Protein AF-A0AAV7XIR0-F1 (afdb_monomer_lite)

Structure (mmCIF, N/CA/C/O backbone):
data_AF-A0AAV7XIR0-F1
#
_entry.id   AF-A0AAV7XIR0-F1
#
loop_
_atom_site.group_PDB
_atom_site.id
_atom_site.type_symbol
_atom_site.label_atom_id
_atom_site.label_alt_id
_atom_site.label_comp_id
_atom_site.label_asym_id
_atom_site.label_entity_id
_atom_site.label_seq_id
_atom_site.pdbx_PDB_ins_code
_atom_site.Cartn_x
_atom_site.Cartn_y
_atom_site.Cartn_z
_atom_site.occupancy
_atom_site.B_iso_or_equiv
_atom_site.auth_seq_id
_atom_site.auth_comp_id
_atom_site.auth_asym_id
_atom_site.auth_atom_id
_atom_site.pdbx_PDB_model_num
ATOM 1 N N . MET A 1 1 ? 16.793 -24.934 -29.215 1.00 45.44 1 MET A N 1
ATOM 2 C CA . MET A 1 1 ? 17.209 -23.550 -29.538 1.00 45.44 1 MET A CA 1
ATOM 3 C C . MET A 1 1 ? 16.047 -22.592 -29.848 1.00 45.44 1 MET A C 1
ATOM 5 O O . MET A 1 1 ? 16.296 -21.401 -29.914 1.00 45.44 1 MET A O 1
ATOM 9 N N . LEU A 1 2 ? 14.786 -23.045 -29.967 1.00 43.66 2 LEU A N 1
ATOM 10 C CA . LEU A 1 2 ? 13.639 -22.137 -30.173 1.00 43.66 2 LEU A CA 1
ATOM 11 C C . LEU A 1 2 ? 13.064 -21.511 -28.882 1.00 43.66 2 LEU A C 1
ATOM 13 O O . LEU A 1 2 ? 12.482 -20.435 -28.941 1.00 43.66 2 LEU A O 1
ATOM 17 N N . HIS A 1 3 ? 13.254 -22.124 -27.706 1.00 43.97 3 HIS A N 1
ATOM 18 C CA . HIS A 1 3 ? 12.706 -21.595 -26.443 1.00 43.97 3 HIS A CA 1
ATOM 19 C C . HIS A 1 3 ? 13.441 -20.363 -25.888 1.00 43.97 3 HIS A C 1
ATOM 21 O O . HIS A 1 3 ? 12.861 -19.605 -25.118 1.00 43.97 3 HIS A O 1
ATOM 27 N N . THR A 1 4 ? 14.693 -20.131 -26.287 1.00 48.06 4 THR A N 1
ATOM 28 C CA . THR A 1 4 ? 15.514 -18.998 -25.824 1.00 48.06 4 THR A CA 1
ATOM 29 C C . THR A 1 4 ? 15.220 -17.691 -26.564 1.00 48.06 4 THR A C 1
ATOM 31 O O . THR A 1 4 ? 15.629 -16.631 -26.106 1.00 48.06 4 THR A O 1
ATOM 34 N N . LEU A 1 5 ? 14.504 -17.747 -27.694 1.00 42.75 5 LEU A N 1
ATOM 35 C CA . LEU A 1 5 ? 14.147 -16.568 -28.494 1.00 42.75 5 LEU A CA 1
ATOM 36 C C . LEU A 1 5 ? 12.838 -15.907 -28.038 1.00 42.75 5 LEU A C 1
ATOM 38 O O . LEU A 1 5 ? 12.641 -14.718 -28.276 1.00 42.75 5 LEU A O 1
ATOM 42 N N . PHE A 1 6 ? 11.972 -16.649 -27.341 1.00 39.91 6 PHE A N 1
ATOM 43 C CA . PHE A 1 6 ? 10.674 -16.146 -26.879 1.00 39.91 6 PHE A CA 1
ATOM 44 C C . PHE A 1 6 ? 10.752 -15.346 -25.567 1.00 39.91 6 PHE A C 1
ATOM 46 O O . PHE A 1 6 ? 9.803 -14.659 -25.208 1.00 39.91 6 PHE A O 1
ATOM 53 N N . THR A 1 7 ? 11.879 -15.407 -24.850 1.00 46.94 7 THR A N 1
ATOM 54 C CA . THR A 1 7 ? 12.061 -14.710 -23.565 1.00 46.94 7 THR A CA 1
ATOM 55 C C . THR A 1 7 ? 12.831 -13.391 -23.673 1.00 46.94 7 THR A C 1
ATOM 57 O O . THR A 1 7 ? 12.742 -12.578 -22.760 1.00 46.94 7 THR A O 1
ATOM 60 N N . VAL A 1 8 ? 13.567 -13.144 -24.765 1.00 49.50 8 VAL A N 1
ATOM 61 C CA . VAL A 1 8 ? 14.477 -11.981 -24.879 1.00 49.50 8 VAL A CA 1
ATOM 62 C C . VAL A 1 8 ? 13.876 -10.815 -25.678 1.00 49.50 8 VAL A C 1
ATOM 64 O O . VAL A 1 8 ? 14.282 -9.676 -25.489 1.00 49.50 8 VAL A O 1
ATOM 67 N N . THR A 1 9 ? 12.875 -11.048 -26.531 1.00 42.50 9 THR A N 1
ATOM 68 C CA . THR A 1 9 ? 1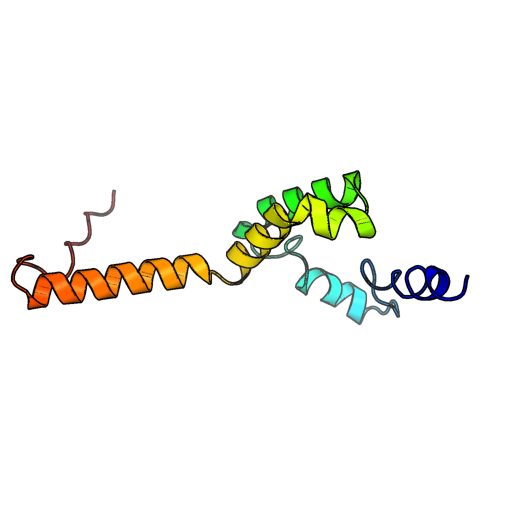2.374 -10.029 -27.480 1.00 42.50 9 THR A CA 1
ATOM 69 C C . THR A 1 9 ? 11.078 -9.324 -27.062 1.00 42.50 9 THR A C 1
ATOM 71 O O . THR A 1 9 ? 10.693 -8.351 -27.701 1.00 42.50 9 THR A O 1
ATOM 74 N N . ILE A 1 10 ? 10.426 -9.742 -25.970 1.00 47.25 10 ILE A N 1
ATOM 75 C CA . ILE A 1 10 ? 9.169 -9.124 -25.487 1.00 47.25 10 ILE A CA 1
ATOM 76 C C . ILE A 1 10 ? 9.420 -8.065 -24.389 1.00 47.25 10 ILE A C 1
ATOM 78 O O . ILE A 1 10 ? 8.527 -7.298 -24.039 1.00 47.25 10 ILE A O 1
ATOM 82 N N . VAL A 1 11 ? 10.651 -7.947 -23.879 1.00 49.53 11 VAL A N 1
ATOM 83 C CA . VAL A 1 11 ? 11.002 -6.996 -22.810 1.00 49.53 11 VAL A CA 1
ATOM 84 C C . VAL A 1 11 ? 11.878 -5.842 -23.327 1.00 49.53 11 VAL A C 1
ATOM 86 O O . VAL A 1 11 ? 13.054 -5.753 -22.984 1.00 49.53 11 VAL A O 1
ATOM 89 N N . PRO A 1 12 ? 11.317 -4.919 -24.127 1.00 45.59 12 PRO A N 1
ATOM 90 C CA . PRO A 1 12 ? 11.771 -3.531 -24.060 1.00 45.59 12 PRO A CA 1
ATOM 91 C C . PRO A 1 12 ? 10.611 -2.543 -23.836 1.00 45.59 12 PRO A C 1
ATOM 93 O O . PRO A 1 12 ? 10.748 -1.356 -24.102 1.00 45.59 12 PRO A O 1
ATOM 96 N N . LEU A 1 13 ? 9.460 -3.012 -23.339 1.00 46.91 13 LEU A N 1
ATOM 97 C CA . LEU A 1 13 ? 8.233 -2.209 -23.206 1.00 46.91 13 LEU A CA 1
ATOM 98 C C . LEU A 1 13 ? 8.012 -1.539 -21.838 1.00 46.91 13 LEU A C 1
ATOM 100 O O . LEU A 1 13 ? 6.949 -0.960 -21.635 1.00 46.91 13 LEU A O 1
ATOM 104 N N . LEU A 1 14 ? 8.951 -1.607 -20.887 1.00 54.16 14 LEU A N 1
ATOM 105 C CA . LEU A 1 14 ? 8.650 -1.210 -19.499 1.00 54.16 14 LEU A CA 1
ATOM 106 C C . LEU A 1 14 ? 9.366 0.036 -18.955 1.00 54.16 14 LEU A C 1
ATOM 108 O O . LEU A 1 14 ? 9.257 0.300 -17.763 1.00 54.16 14 LEU A O 1
ATOM 112 N N . GLN A 1 15 ? 10.066 0.821 -19.779 1.00 57.19 15 GLN A N 1
ATOM 113 C CA . GLN A 1 15 ? 10.748 2.042 -19.299 1.00 57.19 15 GLN A CA 1
ATOM 114 C C . GLN A 1 15 ? 10.585 3.265 -20.220 1.00 57.19 15 GLN A C 1
ATOM 116 O O . GLN A 1 15 ? 11.372 4.205 -20.158 1.00 57.19 15 GLN A O 1
ATOM 121 N N . GLY A 1 16 ? 9.555 3.288 -21.070 1.00 58.50 16 GLY A N 1
ATOM 122 C CA . GLY A 1 16 ? 9.203 4.479 -21.846 1.00 58.50 16 GLY A CA 1
ATOM 123 C C . GLY A 1 16 ? 7.966 4.270 -22.719 1.00 58.50 16 GLY A C 1
ATOM 124 O O . GLY A 1 16 ? 7.656 3.129 -23.070 1.00 58.50 16 GLY A O 1
ATOM 125 N N . PRO A 1 17 ? 7.237 5.345 -23.069 1.00 63.50 17 PRO A N 1
ATOM 126 C CA . PRO A 1 17 ? 6.094 5.238 -23.963 1.00 63.50 17 PRO A CA 1
ATOM 127 C C . PRO A 1 17 ? 6.560 4.747 -25.339 1.00 63.50 17 PRO A C 1
ATOM 129 O O . PRO A 1 17 ? 7.507 5.288 -25.913 1.00 63.50 17 PRO A O 1
ATOM 132 N N . ALA A 1 18 ? 5.882 3.729 -25.881 1.00 68.62 18 ALA A N 1
ATOM 133 C CA . ALA A 1 18 ? 6.195 3.159 -27.198 1.00 68.62 18 ALA A CA 1
ATOM 134 C C . ALA A 1 18 ? 6.091 4.194 -28.336 1.00 68.62 18 ALA A C 1
ATOM 136 O O . ALA A 1 18 ? 6.704 4.032 -29.388 1.00 68.62 18 ALA A O 1
ATOM 137 N N . ILE A 1 19 ? 5.333 5.271 -28.110 1.00 75.75 19 ILE A N 1
ATOM 138 C CA . ILE A 1 19 ? 5.217 6.429 -28.992 1.00 75.75 19 ILE A CA 1
ATOM 139 C C . ILE A 1 19 ? 5.408 7.670 -28.121 1.00 75.75 19 ILE A C 1
ATOM 141 O O . ILE A 1 19 ? 4.598 7.926 -27.232 1.00 75.75 19 ILE A O 1
ATOM 145 N N . ARG A 1 20 ? 6.471 8.441 -28.370 1.00 75.00 20 ARG A N 1
ATOM 146 C CA . ARG A 1 20 ? 6.694 9.723 -27.691 1.00 75.00 20 ARG A CA 1
ATOM 147 C C . ARG A 1 20 ? 5.814 10.795 -28.324 1.00 75.00 20 ARG A C 1
ATOM 149 O O . ARG A 1 20 ? 5.967 11.128 -29.495 1.00 75.00 20 ARG A O 1
ATOM 156 N N . THR A 1 21 ? 4.888 11.317 -27.539 1.00 83.38 21 THR A N 1
ATOM 157 C CA . THR A 1 21 ? 3.972 12.405 -27.885 1.00 83.38 21 THR A CA 1
ATOM 158 C C . THR A 1 21 ? 3.961 13.430 -26.749 1.00 83.38 21 THR A C 1
ATOM 160 O O . THR A 1 21 ? 4.221 13.061 -25.601 1.00 83.38 21 THR A O 1
ATOM 163 N N . PRO A 1 22 ? 3.587 14.695 -27.010 1.00 79.50 22 PRO A N 1
ATOM 164 C CA . PRO A 1 22 ? 3.456 15.688 -25.942 1.00 79.50 22 PRO A CA 1
ATOM 165 C C . PRO A 1 22 ? 2.464 15.248 -24.853 1.00 79.50 22 PRO A C 1
ATOM 167 O O . PRO A 1 22 ? 2.646 15.569 -23.685 1.00 79.50 22 PRO A O 1
ATOM 170 N N . PHE A 1 23 ? 1.447 14.452 -25.204 1.00 78.25 23 PHE A N 1
ATOM 171 C CA . PHE A 1 23 ? 0.503 13.894 -24.235 1.00 78.25 23 PHE A CA 1
ATOM 172 C C . PHE A 1 23 ? 1.110 12.782 -23.378 1.00 78.25 23 PHE A C 1
ATOM 174 O O . PHE A 1 23 ? 0.837 12.720 -22.185 1.00 78.25 23 PHE A O 1
ATOM 181 N N . THR A 1 24 ? 1.936 11.905 -23.952 1.00 72.94 24 THR A N 1
ATOM 182 C CA . THR A 1 24 ? 2.600 10.843 -23.178 1.00 72.94 24 THR A CA 1
ATOM 183 C C . THR A 1 24 ? 3.695 11.390 -22.273 1.00 72.94 24 THR A C 1
ATOM 185 O O . THR A 1 24 ? 3.907 10.822 -21.210 1.00 72.94 24 THR A O 1
ATOM 188 N N . ASP A 1 25 ? 4.353 12.486 -22.659 1.00 72.88 25 ASP A N 1
ATOM 189 C CA . ASP A 1 25 ? 5.319 13.171 -21.792 1.00 72.88 25 ASP A CA 1
ATOM 190 C C . ASP A 1 25 ? 4.603 13.916 -20.653 1.00 72.88 25 ASP A C 1
ATOM 192 O O . ASP A 1 25 ? 5.032 13.834 -19.507 1.00 72.88 25 ASP A O 1
ATOM 196 N N . LEU A 1 26 ? 3.455 14.553 -20.929 1.00 74.56 26 LEU A N 1
ATOM 197 C CA . LEU A 1 26 ? 2.648 15.228 -19.904 1.00 74.56 26 LEU A CA 1
ATOM 198 C C . LEU A 1 26 ? 2.000 14.252 -18.905 1.00 74.56 26 LEU A C 1
ATOM 200 O O . LEU A 1 26 ? 1.903 14.548 -17.719 1.00 74.56 26 LEU A O 1
ATOM 204 N N . LEU A 1 27 ? 1.534 13.091 -19.373 1.00 71.75 27 LEU A N 1
ATOM 205 C CA . LEU A 1 27 ? 0.860 12.086 -18.539 1.00 71.75 27 LEU A CA 1
ATOM 206 C C . LEU A 1 27 ? 1.822 11.026 -17.979 1.00 71.75 27 LEU A C 1
ATOM 208 O O . LEU A 1 27 ? 1.411 10.207 -17.156 1.00 71.75 27 LEU A O 1
ATOM 212 N N . GLY A 1 28 ? 3.091 11.024 -18.400 1.00 66.25 28 GLY A N 1
ATOM 213 C CA . GLY A 1 28 ? 4.087 10.021 -18.008 1.00 66.25 28 GLY A CA 1
ATOM 214 C C . GLY A 1 28 ? 4.357 9.991 -16.503 1.00 66.25 28 GLY A C 1
ATOM 215 O O . GLY A 1 28 ? 4.560 8.921 -15.929 1.00 66.25 28 GLY A O 1
ATOM 216 N N . ASN A 1 29 ? 4.252 11.147 -15.847 1.00 65.06 29 ASN A N 1
ATOM 217 C CA . ASN A 1 29 ? 4.477 11.291 -14.410 1.00 65.06 29 ASN A CA 1
ATOM 218 C C . ASN A 1 29 ? 3.259 10.929 -13.547 1.00 65.06 29 ASN A C 1
ATOM 220 O O . ASN A 1 29 ? 3.383 10.843 -12.332 1.00 65.06 29 ASN A O 1
ATOM 224 N N . LEU A 1 30 ? 2.090 10.648 -14.137 1.00 65.19 30 LEU A N 1
ATOM 225 C CA . LEU A 1 30 ? 0.917 10.199 -13.370 1.00 65.19 30 LEU A CA 1
ATOM 226 C C . LEU A 1 30 ? 1.079 8.777 -12.815 1.00 65.19 30 LEU A C 1
ATOM 228 O O . LEU A 1 30 ? 0.389 8.395 -11.871 1.00 65.19 30 LEU A O 1
ATOM 232 N N . ALA A 1 31 ? 1.954 7.974 -13.424 1.00 62.59 31 ALA A N 1
ATOM 233 C CA . ALA A 1 31 ? 2.185 6.585 -13.034 1.00 62.59 31 ALA A CA 1
ATOM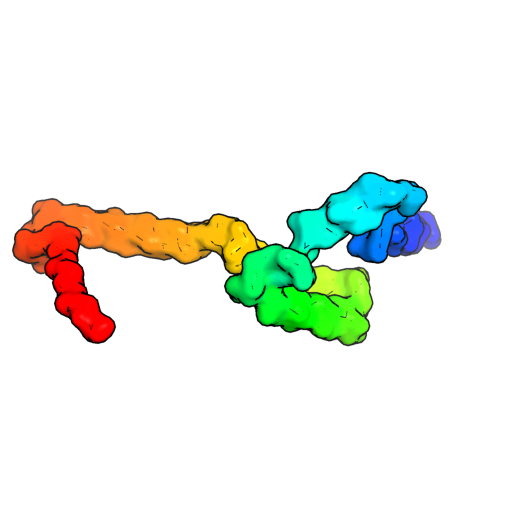 234 C C . ALA A 1 31 ? 3.348 6.410 -12.036 1.00 62.59 31 ALA A C 1
ATOM 236 O O . ALA A 1 31 ? 3.462 5.347 -11.408 1.00 62.59 31 ALA A O 1
ATOM 237 N N . SER A 1 32 ? 4.200 7.429 -11.889 1.00 63.66 32 SER A N 1
ATOM 238 C CA . SER A 1 32 ? 5.336 7.462 -10.965 1.00 63.66 32 SER A CA 1
ATOM 239 C C . SER A 1 32 ? 5.007 8.335 -9.749 1.00 63.66 32 SER A C 1
ATOM 241 O O . SER A 1 32 ? 4.252 9.296 -9.854 1.00 63.66 32 SER A O 1
ATOM 243 N N . ALA A 1 33 ? 5.570 8.037 -8.576 1.00 63.72 33 ALA A N 1
ATOM 244 C CA . ALA A 1 33 ? 5.450 8.920 -7.408 1.00 63.72 33 ALA A CA 1
ATOM 245 C C . ALA A 1 33 ? 6.493 10.059 -7.432 1.00 63.72 33 ALA A C 1
ATOM 247 O O . ALA A 1 33 ? 6.740 10.699 -6.411 1.00 63.72 33 ALA A O 1
ATOM 248 N N . GLN A 1 34 ? 7.103 10.328 -8.598 1.00 61.06 34 GLN A N 1
ATOM 249 C CA . GLN A 1 34 ? 8.133 11.358 -8.775 1.00 61.06 34 GLN A CA 1
ATOM 250 C C . GLN A 1 34 ? 7.558 12.784 -8.737 1.00 61.06 34 GLN A C 1
ATOM 252 O O . GLN A 1 34 ? 8.246 13.694 -8.285 1.00 61.06 34 GLN A O 1
ATOM 257 N N . GLU A 1 35 ? 6.294 12.982 -9.137 1.00 54.78 35 GLU A N 1
ATOM 258 C CA . GLU A 1 35 ? 5.612 14.292 -9.083 1.00 54.78 35 GLU A CA 1
ATOM 259 C C . GLU A 1 35 ? 4.376 14.317 -8.160 1.00 54.78 35 GLU A C 1
ATOM 261 O O . GLU A 1 35 ? 3.743 15.359 -7.998 1.00 54.78 35 GLU A O 1
ATOM 266 N N . GLY A 1 36 ? 4.027 13.199 -7.506 1.00 57.16 36 GLY A N 1
ATOM 267 C CA . GLY A 1 36 ? 2.797 13.086 -6.717 1.00 57.16 36 GLY A CA 1
ATOM 268 C C . GLY A 1 36 ? 2.860 12.074 -5.571 1.00 57.16 36 GLY A C 1
ATOM 269 O O . GLY A 1 36 ? 3.301 10.944 -5.739 1.00 57.16 36 GLY A O 1
ATOM 270 N N . ASN A 1 37 ? 2.340 12.504 -4.414 1.00 54.06 37 ASN A N 1
ATOM 271 C CA . ASN A 1 37 ? 2.229 11.793 -3.134 1.00 54.06 37 ASN A CA 1
ATOM 272 C C .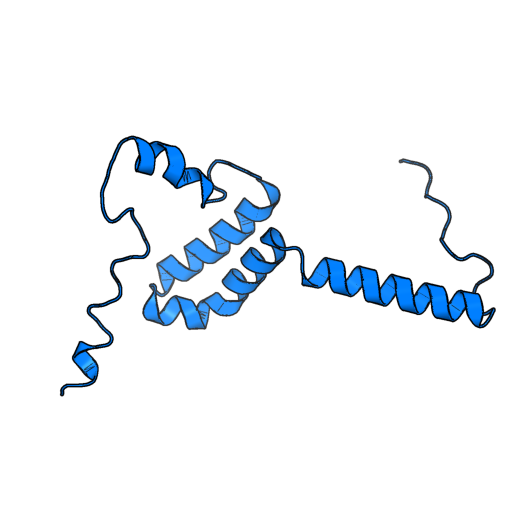 ASN A 1 37 ? 3.573 11.298 -2.552 1.00 54.06 37 ASN A C 1
ATOM 274 O O . ASN A 1 37 ? 3.956 10.134 -2.679 1.00 54.06 37 ASN A O 1
ATOM 278 N N . THR A 1 38 ? 4.255 12.195 -1.829 1.00 66.31 38 THR A N 1
ATOM 279 C CA . THR A 1 38 ? 5.550 11.963 -1.154 1.00 66.31 38 THR A CA 1
ATOM 280 C C . THR A 1 38 ? 5.558 10.770 -0.195 1.00 66.31 38 THR A C 1
ATOM 282 O O . THR A 1 38 ? 6.625 10.260 0.136 1.00 66.31 38 THR A O 1
ATOM 285 N N . PHE A 1 39 ? 4.385 10.298 0.233 1.00 79.25 39 PHE A N 1
ATOM 286 C CA . PHE A 1 39 ? 4.244 9.208 1.192 1.00 79.25 39 PHE A CA 1
ATOM 287 C C . PHE A 1 39 ? 4.889 7.892 0.720 1.00 79.25 39 PHE A C 1
ATOM 289 O O . PHE A 1 39 ? 5.620 7.267 1.484 1.00 79.25 39 PHE A O 1
ATOM 296 N N . CYS A 1 40 ? 4.689 7.497 -0.544 1.00 87.0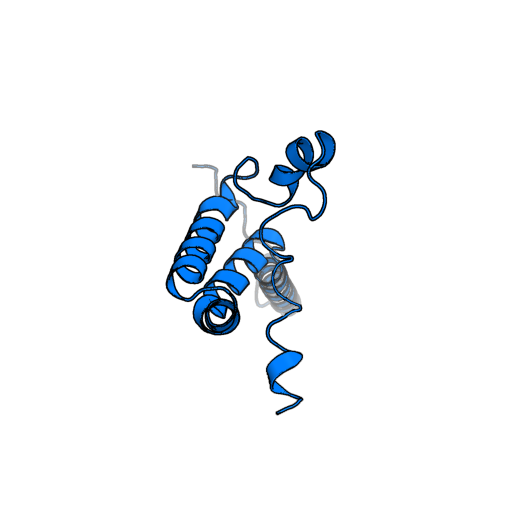6 40 CYS A N 1
ATOM 297 C CA . CYS A 1 40 ? 5.251 6.247 -1.081 1.00 87.06 40 CYS A CA 1
ATOM 298 C C . CYS A 1 40 ? 6.565 6.437 -1.855 1.00 87.06 40 CYS A C 1
ATOM 300 O O . CYS A 1 40 ? 7.157 5.449 -2.294 1.00 87.06 40 CYS A O 1
ATOM 302 N N . ALA A 1 41 ? 7.032 7.678 -2.025 1.00 87.31 41 ALA A N 1
ATOM 303 C CA . ALA A 1 41 ? 8.192 7.996 -2.859 1.00 87.31 41 ALA A CA 1
ATOM 304 C C . ALA A 1 41 ? 9.466 7.275 -2.386 1.00 87.31 41 ALA A C 1
ATOM 306 O O . ALA A 1 41 ? 10.203 6.715 -3.193 1.00 87.31 41 ALA A O 1
ATOM 307 N N . ASN A 1 42 ? 9.690 7.189 -1.071 1.00 88.56 42 ASN A N 1
ATOM 308 C CA . ASN A 1 42 ? 10.853 6.488 -0.518 1.00 88.56 42 ASN A CA 1
ATOM 309 C C . ASN A 1 42 ? 10.852 4.990 -0.861 1.00 88.56 42 ASN A C 1
ATOM 311 O O . ASN A 1 42 ? 11.886 4.443 -1.240 1.00 88.56 42 ASN A O 1
ATOM 315 N N . MET A 1 43 ? 9.693 4.328 -0.773 1.00 90.38 43 MET A N 1
ATOM 316 C CA . MET A 1 43 ? 9.569 2.910 -1.131 1.00 90.38 43 MET A CA 1
ATOM 317 C C . MET A 1 43 ? 9.758 2.693 -2.636 1.00 90.38 43 MET A C 1
ATOM 319 O O . MET A 1 43 ? 10.36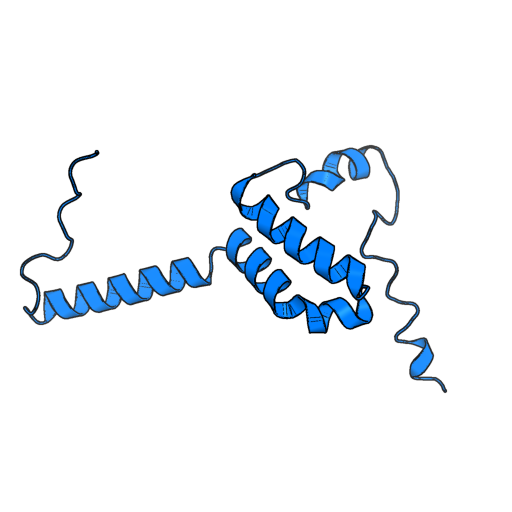9 1.705 -3.044 1.00 90.38 43 MET A O 1
ATOM 323 N N . GLU A 1 44 ? 9.291 3.632 -3.464 1.00 89.25 44 GLU A N 1
ATOM 324 C CA . GLU A 1 44 ? 9.539 3.597 -4.907 1.00 89.25 44 GLU A CA 1
ATOM 325 C C . GLU A 1 44 ? 11.032 3.723 -5.218 1.00 89.25 44 GLU A C 1
ATOM 327 O O . GLU A 1 44 ? 11.557 2.918 -5.984 1.00 89.25 44 GLU A O 1
ATOM 332 N N . MET A 1 45 ? 11.745 4.641 -4.560 1.00 90.38 45 MET A N 1
ATOM 333 C CA . MET A 1 45 ? 13.195 4.783 -4.720 1.00 90.38 45 MET A CA 1
ATOM 334 C C . MET A 1 45 ? 13.956 3.523 -4.295 1.00 90.38 45 MET A C 1
ATOM 336 O O . MET A 1 45 ? 14.876 3.096 -4.989 1.00 90.38 45 MET A O 1
ATOM 340 N N . MET A 1 46 ? 13.559 2.873 -3.198 1.00 91.69 46 MET A N 1
ATOM 341 C CA . MET A 1 46 ? 14.169 1.605 -2.771 1.00 91.69 46 MET A CA 1
ATOM 342 C C . MET A 1 46 ? 13.967 0.490 -3.804 1.00 91.69 46 MET A C 1
ATOM 344 O O . MET A 1 46 ? 14.905 -0.246 -4.120 1.00 91.69 46 MET A O 1
ATOM 348 N N . MET A 1 47 ? 12.758 0.385 -4.362 1.00 93.25 47 MET A N 1
ATOM 349 C CA . MET A 1 47 ? 12.464 -0.558 -5.438 1.00 93.25 47 MET A CA 1
ATOM 350 C C . MET A 1 47 ? 13.312 -0.261 -6.681 1.00 93.25 47 MET A C 1
ATOM 352 O O . MET A 1 47 ? 13.899 -1.186 -7.244 1.00 93.25 47 MET A O 1
ATOM 356 N N . LEU A 1 48 ? 13.399 1.006 -7.097 1.00 91.25 48 LEU A N 1
ATOM 357 C CA . LEU A 1 48 ? 14.173 1.425 -8.267 1.00 91.25 48 LEU A CA 1
ATOM 358 C C . LEU A 1 48 ? 15.666 1.121 -8.100 1.00 91.25 48 LEU A C 1
ATOM 360 O O . LEU A 1 48 ? 16.240 0.498 -8.987 1.00 91.25 48 LEU A O 1
ATOM 364 N N . ASN A 1 49 ? 16.260 1.438 -6.947 1.00 93.25 49 ASN A N 1
ATOM 365 C CA . ASN A 1 49 ? 17.670 1.149 -6.661 1.00 93.25 49 ASN A CA 1
ATOM 366 C C . ASN A 1 49 ? 17.980 -0.357 -6.727 1.00 93.25 49 ASN A C 1
ATOM 368 O O . ASN A 1 49 ? 19.005 -0.774 -7.266 1.00 93.25 49 ASN A O 1
ATOM 372 N N . CYS A 1 50 ? 17.079 -1.198 -6.209 1.00 94.62 50 CYS A N 1
ATOM 373 C CA . CYS A 1 50 ? 17.234 -2.647 -6.318 1.00 94.62 50 CYS A CA 1
ATOM 374 C C . CYS A 1 50 ? 17.123 -3.118 -7.780 1.00 94.62 50 CYS A C 1
ATOM 376 O O . CYS A 1 50 ? 17.919 -3.938 -8.245 1.00 94.62 50 CYS A O 1
ATOM 378 N N . MET A 1 51 ? 16.152 -2.591 -8.529 1.00 93.00 51 MET A N 1
ATOM 379 C CA . MET A 1 51 ? 15.955 -2.940 -9.939 1.00 93.00 51 MET A CA 1
ATOM 380 C C . MET A 1 51 ? 17.118 -2.473 -10.821 1.00 93.00 51 MET A C 1
ATOM 382 O O . MET A 1 51 ? 17.456 -3.165 -11.780 1.00 93.00 51 MET A O 1
ATOM 386 N N . GLU A 1 52 ? 17.757 -1.352 -10.483 1.00 92.06 52 GLU A N 1
ATOM 387 C CA . GLU A 1 52 ? 18.959 -0.851 -11.152 1.00 92.06 52 GLU A CA 1
ATOM 388 C C . GLU A 1 52 ? 20.151 -1.796 -10.945 1.00 92.06 52 GLU A C 1
ATOM 390 O O . GLU A 1 52 ? 20.847 -2.123 -11.905 1.00 92.06 52 GLU A O 1
ATOM 395 N N . GLN A 1 53 ? 20.340 -2.324 -9.730 1.00 94.56 53 GLN A N 1
ATOM 396 C CA . GLN A 1 53 ? 21.429 -3.266 -9.441 1.00 94.56 53 GLN A CA 1
ATOM 397 C C . GLN A 1 53 ? 21.303 -4.602 -10.183 1.00 94.56 53 GLN A C 1
ATOM 399 O O . GLN A 1 53 ? 22.292 -5.124 -10.699 1.00 94.56 53 GLN A O 1
ATOM 404 N N . TYR A 1 54 ? 20.108 -5.198 -10.209 1.00 90.75 54 TYR A N 1
ATOM 405 C CA . TYR A 1 54 ? 19.917 -6.549 -10.757 1.00 90.75 54 TYR A CA 1
ATOM 406 C C . TYR A 1 54 ? 19.440 -6.564 -12.216 1.00 90.75 54 TYR A C 1
ATOM 408 O O . TYR A 1 54 ? 19.482 -7.618 -12.865 1.00 90.75 54 TYR A O 1
ATOM 416 N N . GLY A 1 55 ? 18.969 -5.427 -12.731 1.00 89.88 55 GLY A N 1
ATOM 417 C CA . GLY A 1 55 ? 18.244 -5.334 -13.994 1.00 89.88 55 GLY A CA 1
ATOM 418 C C . GLY A 1 55 ? 16.874 -6.019 -13.934 1.00 89.88 55 GLY A C 1
ATOM 419 O O . GLY A 1 55 ? 16.561 -6.763 -13.007 1.00 89.88 55 GLY A O 1
ATOM 420 N N . TYR A 1 56 ? 16.040 -5.821 -14.955 1.00 85.88 56 TYR A N 1
ATOM 421 C CA . TYR A 1 56 ? 14.640 -6.268 -14.936 1.00 85.88 56 TYR A CA 1
ATOM 422 C C . TYR A 1 56 ? 14.461 -7.781 -14.697 1.00 85.88 56 TYR A C 1
ATOM 424 O O . TYR A 1 56 ? 13.750 -8.197 -13.783 1.00 85.88 56 TYR A O 1
ATOM 432 N N . ASN A 1 57 ? 15.151 -8.621 -15.476 1.00 88.31 57 ASN A N 1
ATOM 433 C CA . ASN A 1 57 ? 14.932 -10.075 -15.476 1.00 88.31 57 ASN A CA 1
ATOM 434 C C . ASN A 1 57 ? 15.218 -10.739 -14.121 1.00 88.31 57 ASN A C 1
ATOM 436 O O . ASN A 1 57 ? 14.510 -11.658 -13.712 1.00 88.31 57 ASN A O 1
ATOM 440 N N . ARG A 1 58 ? 16.271 -10.295 -13.427 1.00 90.75 58 ARG A N 1
ATOM 441 C CA . ARG A 1 58 ? 16.624 -10.809 -12.094 1.00 90.75 58 ARG A CA 1
ATOM 442 C C . ARG A 1 58 ? 15.946 -9.999 -10.992 1.00 90.75 58 ARG A C 1
ATOM 444 O O . ARG A 1 58 ? 15.545 -10.575 -9.983 1.00 90.75 58 ARG A O 1
ATOM 451 N N . GLY A 1 59 ? 15.770 -8.699 -11.208 1.00 88.94 59 GLY A N 1
ATOM 452 C CA . GLY A 1 59 ? 15.174 -7.756 -10.270 1.00 88.94 59 GLY A CA 1
ATOM 453 C C . GLY A 1 59 ? 13.738 -8.103 -9.900 1.00 88.94 59 GLY A C 1
ATOM 454 O O . GLY A 1 59 ? 13.402 -8.042 -8.726 1.00 88.94 59 GLY A O 1
ATOM 455 N N . VAL A 1 60 ? 12.916 -8.610 -10.826 1.00 90.00 60 VAL A N 1
ATOM 456 C CA . VAL A 1 60 ? 11.545 -9.056 -10.489 1.00 90.00 60 VAL A CA 1
ATOM 457 C C . VAL A 1 60 ? 11.537 -10.116 -9.378 1.00 90.00 60 VAL A C 1
ATOM 459 O O . VAL A 1 60 ? 10.644 -10.119 -8.533 1.00 90.00 60 VAL A O 1
ATOM 462 N N . LYS A 1 61 ? 12.541 -11.001 -9.347 1.00 93.25 61 LYS A N 1
ATOM 463 C CA . LYS A 1 61 ? 12.660 -12.037 -8.315 1.00 93.25 61 LYS A CA 1
ATOM 464 C C . LYS A 1 61 ? 13.389 -11.530 -7.069 1.00 93.25 61 LYS A C 1
ATOM 466 O O . LYS A 1 61 ? 12.935 -11.795 -5.961 1.00 93.25 61 LYS A O 1
ATOM 471 N N . MET A 1 62 ? 14.505 -10.822 -7.242 1.00 92.44 62 MET A N 1
ATOM 472 C CA . MET A 1 62 ? 15.350 -10.373 -6.125 1.00 92.44 62 MET A CA 1
ATOM 473 C C . MET A 1 62 ? 14.742 -9.196 -5.352 1.00 92.44 62 MET A C 1
ATOM 475 O O . MET A 1 62 ? 14.840 -9.143 -4.132 1.00 92.44 62 MET A O 1
ATOM 479 N N . CYS A 1 63 ? 14.058 -8.287 -6.046 1.00 95.25 63 CYS A N 1
ATOM 480 C CA . CYS A 1 63 ? 13.433 -7.090 -5.484 1.00 95.25 63 CYS A CA 1
ATOM 481 C C . CYS A 1 63 ? 11.959 -7.306 -5.113 1.00 95.25 63 CYS A C 1
ATOM 483 O O . CYS A 1 63 ? 11.236 -6.339 -4.881 1.00 95.25 63 CYS A O 1
ATOM 485 N N . GLY A 1 64 ? 11.493 -8.560 -5.056 1.00 94.38 64 GLY A N 1
ATOM 486 C CA . GLY A 1 64 ? 10.088 -8.893 -4.805 1.00 94.38 64 GLY A CA 1
ATOM 487 C C . GLY A 1 64 ? 9.529 -8.280 -3.516 1.00 94.38 64 GLY A C 1
ATOM 488 O O . GLY A 1 64 ? 8.373 -7.866 -3.506 1.00 94.38 64 GLY A O 1
ATOM 489 N N . GLY A 1 65 ? 10.357 -8.153 -2.471 1.00 94.81 65 GLY A N 1
ATOM 490 C CA . GLY A 1 65 ? 9.997 -7.461 -1.227 1.00 94.81 65 GLY A CA 1
ATOM 491 C C . GLY A 1 65 ? 9.678 -5.982 -1.454 1.00 94.81 65 GLY A C 1
ATOM 492 O O . GLY A 1 65 ? 8.557 -5.558 -1.211 1.00 94.81 65 GLY A O 1
ATOM 493 N N . TYR A 1 66 ? 10.607 -5.226 -2.044 1.00 94.44 66 TYR A N 1
ATOM 494 C CA . TYR A 1 66 ? 10.403 -3.800 -2.332 1.00 94.44 66 TYR A CA 1
ATOM 495 C C . TYR A 1 66 ? 9.219 -3.535 -3.272 1.00 94.44 66 TYR A C 1
ATOM 497 O O . TYR A 1 66 ? 8.494 -2.557 -3.107 1.00 94.44 66 TYR A O 1
ATOM 505 N N . ILE A 1 67 ? 8.988 -4.422 -4.246 1.00 93.00 67 ILE A N 1
ATOM 506 C CA . ILE A 1 67 ? 7.818 -4.345 -5.132 1.00 93.00 67 ILE A CA 1
ATOM 507 C C . ILE A 1 67 ? 6.523 -4.568 -4.336 1.00 93.00 67 ILE A C 1
ATOM 509 O O . ILE A 1 67 ? 5.522 -3.888 -4.578 1.00 93.00 67 ILE A O 1
ATOM 513 N N . ALA A 1 68 ? 6.521 -5.527 -3.405 1.00 94.62 68 ALA A N 1
ATOM 514 C CA . ALA A 1 68 ? 5.371 -5.804 -2.554 1.00 94.62 68 ALA A CA 1
ATOM 515 C C . ALA A 1 68 ? 5.080 -4.640 -1.599 1.00 94.62 68 ALA A C 1
ATOM 517 O O . ALA A 1 68 ? 3.917 -4.267 -1.472 1.00 94.62 68 ALA A O 1
ATOM 518 N N . ASP A 1 69 ? 6.112 -4.029 -1.017 1.00 93.88 69 ASP A N 1
ATOM 519 C CA . ASP A 1 69 ? 5.989 -2.876 -0.120 1.00 93.88 69 ASP A CA 1
ATOM 520 C C . ASP A 1 69 ? 5.446 -1.647 -0.858 1.00 93.88 69 ASP A C 1
ATOM 522 O O . ASP A 1 69 ? 4.486 -1.022 -0.412 1.00 93.88 69 ASP A O 1
ATOM 526 N N . LEU A 1 70 ? 5.966 -1.341 -2.054 1.00 91.44 70 LEU A N 1
ATOM 527 C CA . LEU A 1 70 ? 5.428 -0.248 -2.871 1.00 91.44 70 LEU A CA 1
ATOM 528 C C . LEU A 1 70 ? 3.964 -0.500 -3.263 1.00 91.44 70 LEU A C 1
ATOM 530 O O . LEU A 1 70 ? 3.146 0.424 -3.281 1.00 91.44 70 LEU A O 1
ATOM 534 N N . ARG A 1 71 ? 3.616 -1.752 -3.584 1.00 91.31 71 ARG A N 1
ATOM 535 C CA . ARG A 1 71 ? 2.233 -2.139 -3.884 1.00 91.31 71 ARG A CA 1
ATOM 536 C C . ARG A 1 71 ? 1.336 -1.997 -2.654 1.00 91.31 71 ARG A C 1
ATOM 538 O O . ARG A 1 71 ? 0.199 -1.554 -2.803 1.00 91.31 71 ARG A O 1
ATOM 545 N N . GLU A 1 72 ? 1.830 -2.363 -1.476 1.00 94.31 72 GLU A N 1
ATOM 546 C CA . GLU A 1 72 ? 1.126 -2.187 -0.207 1.00 94.31 72 GLU A CA 1
ATOM 547 C C . GLU A 1 72 ? 0.859 -0.710 0.048 1.00 94.31 72 GLU A C 1
ATOM 549 O O . GLU A 1 72 ? -0.304 -0.347 0.152 1.00 94.31 72 GLU A O 1
ATOM 554 N N . CYS A 1 73 ? 1.878 0.145 -0.028 1.00 90.75 73 CYS A N 1
ATOM 555 C CA . CYS A 1 73 ? 1.738 1.583 0.190 1.00 90.75 73 CYS A CA 1
ATOM 556 C C . CYS A 1 73 ? 0.714 2.233 -0.761 1.00 90.75 73 CYS A C 1
ATOM 558 O O . CYS A 1 73 ? -0.055 3.112 -0.370 1.00 90.75 73 CYS A O 1
ATOM 560 N N . ARG A 1 74 ? 0.652 1.781 -2.024 1.00 87.12 74 ARG A N 1
ATOM 561 C CA . ARG A 1 74 ? -0.308 2.300 -3.017 1.00 87.12 74 ARG A CA 1
ATOM 562 C C . ARG A 1 74 ? -1.745 1.821 -2.785 1.00 87.12 74 ARG A C 1
ATOM 564 O O . ARG A 1 74 ? -2.682 2.556 -3.090 1.00 87.12 74 ARG A O 1
ATOM 571 N N . LEU A 1 75 ? -1.940 0.592 -2.307 1.00 90.25 75 LEU A N 1
ATOM 572 C CA . LEU A 1 75 ? -3.269 -0.035 -2.220 1.00 90.25 75 LEU A CA 1
ATOM 573 C C . LEU A 1 75 ? -3.825 -0.114 -0.786 1.00 90.25 75 LEU A C 1
ATOM 575 O O . LEU A 1 75 ? -5.035 -0.279 -0.608 1.00 90.25 75 LEU A O 1
ATOM 579 N N . ASN A 1 76 ? -2.963 -0.006 0.226 1.00 91.25 76 ASN A N 1
ATOM 580 C CA . ASN A 1 76 ? -3.219 -0.200 1.656 1.00 91.25 76 ASN A CA 1
ATOM 581 C C . ASN A 1 76 ? -4.015 -1.479 1.960 1.00 91.25 76 ASN A C 1
ATOM 583 O O . ASN A 1 76 ? -4.875 -1.509 2.843 1.00 91.25 76 ASN A O 1
ATOM 587 N N . THR A 1 77 ? -3.797 -2.547 1.187 1.00 93.75 77 THR A N 1
ATOM 588 C CA . THR A 1 77 ? -4.586 -3.782 1.294 1.00 93.75 77 THR A CA 1
ATOM 589 C C . THR A 1 77 ? -4.369 -4.468 2.633 1.00 93.75 77 THR A C 1
ATOM 591 O O . THR A 1 77 ? -5.340 -4.803 3.309 1.00 93.75 77 THR A O 1
ATOM 594 N N . TYR A 1 78 ? -3.110 -4.639 3.046 1.00 94.50 78 TYR A N 1
ATOM 595 C CA . TYR A 1 78 ? -2.786 -5.348 4.283 1.00 94.50 78 TYR A CA 1
ATOM 596 C C . TYR A 1 78 ? -3.164 -4.531 5.514 1.00 94.50 78 TYR A C 1
ATOM 598 O O . TYR A 1 78 ? -3.760 -5.082 6.443 1.00 94.50 78 TYR A O 1
ATOM 606 N N . GLU A 1 79 ? -2.906 -3.222 5.512 1.00 94.44 79 GLU A N 1
ATOM 607 C CA . GLU A 1 79 ? -3.343 -2.350 6.598 1.00 94.44 79 GLU A CA 1
ATOM 608 C C . GLU A 1 79 ? -4.867 -2.398 6.793 1.00 94.44 79 GLU A C 1
ATOM 610 O O . GLU A 1 79 ? -5.344 -2.606 7.914 1.00 94.44 79 GLU A O 1
ATOM 615 N N . ARG A 1 80 ? -5.645 -2.287 5.707 1.00 96.06 80 ARG A N 1
ATOM 616 C CA . ARG A 1 80 ? -7.115 -2.356 5.762 1.00 96.06 80 ARG A CA 1
ATOM 617 C C . ARG A 1 80 ? -7.601 -3.687 6.320 1.00 96.06 80 ARG A C 1
ATOM 619 O O . ARG A 1 80 ? -8.445 -3.692 7.218 1.00 96.06 80 ARG A O 1
ATOM 626 N N . THR A 1 81 ? -7.047 -4.801 5.842 1.00 97.44 81 THR A N 1
ATOM 627 C CA . THR A 1 81 ? -7.374 -6.136 6.357 1.00 97.44 81 THR A CA 1
ATOM 628 C C . THR A 1 81 ? -7.031 -6.254 7.841 1.00 97.44 81 THR A C 1
ATOM 630 O O . THR A 1 81 ? -7.852 -6.722 8.628 1.00 97.44 81 THR A O 1
ATOM 633 N N . ARG A 1 82 ? -5.861 -5.763 8.264 1.00 97.50 82 ARG A N 1
ATOM 634 C CA . ARG A 1 82 ? -5.441 -5.778 9.672 1.00 97.50 82 ARG A CA 1
ATOM 635 C C . ARG A 1 82 ? -6.412 -4.998 10.557 1.00 97.50 82 ARG A C 1
ATOM 637 O O . ARG A 1 82 ? -6.861 -5.508 11.583 1.00 97.50 82 ARG A O 1
ATOM 644 N N . VAL A 1 83 ? -6.780 -3.786 10.145 1.00 96.94 83 VAL A N 1
ATOM 645 C CA . VAL A 1 83 ? -7.747 -2.945 10.864 1.00 96.94 83 VAL A CA 1
ATOM 646 C C . VAL A 1 83 ? -9.120 -3.614 10.926 1.00 96.94 83 VAL A C 1
ATOM 648 O O . VAL A 1 83 ? -9.791 -3.537 11.957 1.00 96.94 83 VAL A O 1
ATOM 651 N N . GLN A 1 84 ? -9.547 -4.289 9.859 1.00 97.38 84 GLN A N 1
ATOM 652 C CA . GLN A 1 84 ? -10.808 -5.026 9.839 1.00 97.38 84 GLN A CA 1
ATOM 653 C C . GLN A 1 84 ? -10.808 -6.177 10.853 1.00 97.38 84 GLN A C 1
ATOM 655 O O . GLN A 1 84 ? -11.719 -6.245 11.678 1.00 97.38 84 GLN A O 1
ATOM 660 N N . ILE A 1 85 ? -9.765 -7.010 10.861 1.00 98.12 85 ILE A N 1
ATOM 661 C CA . ILE A 1 85 ? -9.624 -8.125 11.811 1.00 98.12 85 ILE A CA 1
ATOM 662 C C . ILE A 1 85 ? -9.646 -7.604 13.256 1.00 98.12 85 ILE A C 1
ATOM 664 O O . ILE A 1 85 ? -10.385 -8.111 14.100 1.00 98.12 85 ILE A O 1
ATOM 668 N N . MET A 1 86 ? -8.902 -6.531 13.542 1.00 95.88 86 MET A N 1
ATOM 669 C CA . MET A 1 86 ? -8.893 -5.900 14.868 1.00 95.88 86 MET A CA 1
ATOM 670 C C . MET A 1 86 ? -10.278 -5.376 15.277 1.00 95.88 86 MET A C 1
ATOM 672 O O . MET A 1 86 ? -10.674 -5.498 16.439 1.00 95.88 86 MET A O 1
ATOM 676 N N . LYS A 1 87 ? -11.038 -4.799 14.336 1.00 95.44 87 LYS A N 1
ATOM 677 C CA . LYS A 1 87 ? -12.413 -4.330 14.575 1.00 95.44 87 LYS A CA 1
ATOM 678 C C . LYS A 1 87 ? -13.370 -5.490 14.848 1.00 95.44 87 LYS A C 1
ATOM 680 O O . LYS A 1 87 ? -14.238 -5.360 15.709 1.00 95.44 87 LYS A O 1
ATOM 685 N N . GLU A 1 88 ? -13.241 -6.599 14.131 1.00 96.25 88 GLU A N 1
ATOM 686 C CA . GLU A 1 88 ? -14.081 -7.788 14.307 1.00 96.25 88 GLU A CA 1
ATOM 687 C C . GLU A 1 88 ? -13.833 -8.463 15.657 1.00 96.25 88 GLU A C 1
ATOM 689 O O . GLU A 1 88 ? -14.788 -8.725 16.393 1.00 96.25 88 GLU A O 1
ATOM 694 N N . GLU A 1 89 ? -12.569 -8.633 16.046 1.00 95.88 89 GLU A N 1
ATOM 695 C CA . GLU A 1 89 ? -12.225 -9.176 17.362 1.00 95.88 89 GLU A CA 1
ATOM 696 C C . GLU A 1 89 ? -12.702 -8.249 18.491 1.00 95.88 89 GLU A C 1
ATOM 698 O O . GLU A 1 89 ? -13.260 -8.705 19.490 1.00 95.88 89 GLU A O 1
ATOM 703 N N . ARG A 1 90 ? -12.601 -6.925 18.318 1.00 94.75 90 ARG A N 1
ATOM 704 C CA . ARG A 1 90 ? -13.150 -5.968 19.290 1.00 94.75 90 ARG A CA 1
ATOM 705 C C . ARG A 1 90 ? -14.666 -6.103 19.444 1.00 94.75 90 ARG A C 1
ATOM 707 O O . ARG A 1 90 ? -15.164 -6.105 20.569 1.00 94.75 90 ARG A O 1
ATOM 714 N N . LYS A 1 91 ? -15.400 -6.263 18.336 1.00 95.31 91 LYS A N 1
ATOM 715 C CA . LYS A 1 91 ? -16.852 -6.513 18.361 1.00 95.31 91 LYS A CA 1
ATOM 716 C C . LYS A 1 91 ? -17.183 -7.820 19.080 1.00 95.31 91 LYS A C 1
ATOM 718 O O . LYS A 1 91 ? -18.145 -7.854 19.841 1.00 95.31 91 LYS A O 1
ATOM 723 N N . ARG A 1 92 ? -16.402 -8.883 18.859 1.00 95.62 92 ARG A N 1
ATOM 724 C CA . ARG A 1 92 ? -16.562 -10.161 19.566 1.00 95.62 92 ARG A CA 1
ATOM 725 C C . ARG A 1 92 ? -16.383 -9.987 21.075 1.00 95.62 92 ARG A C 1
ATOM 727 O O . ARG A 1 92 ? -17.282 -10.349 21.818 1.00 95.62 92 ARG A O 1
ATOM 734 N N . GLN A 1 93 ? -15.291 -9.368 21.517 1.00 95.88 93 GLN A N 1
ATOM 735 C CA . GLN A 1 93 ? -15.012 -9.173 22.946 1.00 95.88 93 GLN A CA 1
ATOM 736 C C . GLN A 1 93 ? -16.070 -8.324 23.662 1.00 95.88 93 GLN A C 1
ATOM 738 O O . GLN A 1 93 ? -16.378 -8.596 24.818 1.00 95.88 93 GLN A O 1
ATOM 743 N N . PHE A 1 94 ? -16.638 -7.324 22.980 1.00 96.00 94 PHE A N 1
ATOM 744 C CA . PHE A 1 94 ? -17.745 -6.530 23.514 1.00 96.00 94 PHE A CA 1
ATOM 745 C C . PHE A 1 94 ? -19.028 -7.363 23.664 1.00 96.00 94 PHE A C 1
ATOM 747 O O . PHE A 1 94 ? -19.671 -7.310 24.706 1.00 96.00 94 PHE A O 1
ATOM 754 N N . ARG A 1 95 ? -19.375 -8.188 22.662 1.00 94.31 95 ARG A N 1
ATOM 755 C CA . ARG A 1 95 ? -20.529 -9.108 22.747 1.00 94.31 95 ARG A CA 1
ATOM 756 C C . ARG A 1 95 ? -20.369 -10.157 23.848 1.00 94.31 95 ARG A C 1
ATOM 758 O O . ARG A 1 95 ? -21.343 -10.469 24.517 1.00 94.31 95 ARG A O 1
ATOM 765 N N . ASP A 1 96 ? -19.152 -10.655 24.049 1.00 96.75 96 ASP A N 1
ATOM 766 C CA . ASP A 1 96 ? -18.824 -11.631 25.095 1.00 96.75 96 ASP A CA 1
ATOM 767 C C . ASP A 1 96 ? -18.750 -10.995 26.504 1.00 96.75 96 ASP A C 1
ATOM 769 O O . ASP A 1 96 ? -18.433 -11.684 27.470 1.00 96.75 96 ASP A O 1
ATOM 773 N N . GLY A 1 97 ? -18.958 -9.677 26.637 1.00 94.56 97 GLY A N 1
ATOM 774 C CA . GLY A 1 97 ? -18.858 -8.954 27.912 1.00 94.56 97 GLY A CA 1
ATOM 775 C C . GLY A 1 97 ? -17.433 -8.821 28.468 1.00 94.56 97 GLY A C 1
ATOM 776 O O . GLY A 1 97 ? -17.250 -8.349 29.586 1.00 94.56 97 GLY A O 1
ATOM 777 N N . LYS A 1 98 ? -16.400 -9.202 27.700 1.00 93.94 98 LYS A N 1
ATOM 778 C CA . LYS A 1 98 ? -14.981 -9.101 28.101 1.00 93.94 98 LYS A CA 1
ATOM 779 C C . LYS A 1 98 ? -14.455 -7.665 28.080 1.00 93.94 98 LYS A C 1
ATOM 781 O O . LYS A 1 98 ? -13.401 -7.388 28.645 1.00 93.94 98 LYS A O 1
ATOM 786 N N . ARG A 1 99 ? -15.159 -6.761 27.397 1.00 89.12 99 ARG A N 1
ATOM 787 C CA . ARG A 1 99 ? -14.876 -5.324 27.366 1.00 89.12 99 ARG A CA 1
ATOM 788 C C . ARG A 1 99 ? -16.104 -4.542 27.798 1.00 89.12 99 ARG A C 1
ATOM 790 O O . ARG A 1 99 ? -17.194 -4.811 27.304 1.00 89.12 99 ARG A O 1
ATOM 797 N N . LYS A 1 100 ? -15.887 -3.546 28.661 1.00 88.50 100 LYS A N 1
ATOM 798 C CA . LYS A 1 100 ? -16.926 -2.607 29.100 1.00 88.50 100 LYS A CA 1
ATOM 799 C 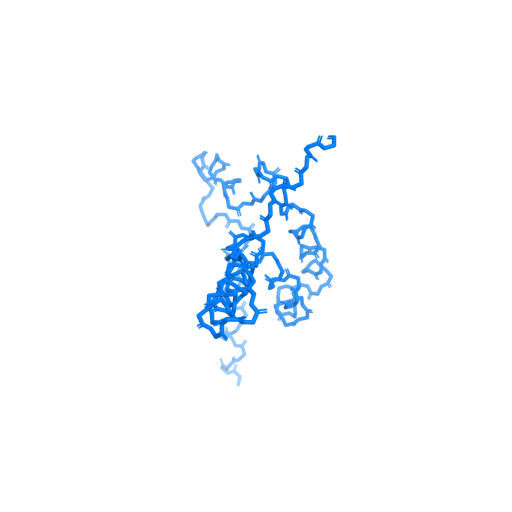C . LYS A 1 100 ? -17.361 -1.687 27.960 1.00 88.50 100 LYS A C 1
ATOM 801 O O . LYS A 1 100 ? -18.549 -1.538 27.723 1.00 88.50 100 LYS A O 1
ATOM 806 N N . GLU A 1 101 ? -16.391 -1.155 27.217 1.00 89.44 101 GLU A N 1
ATOM 807 C CA . GLU A 1 101 ? -16.624 -0.245 26.096 1.00 89.44 101 GLU A CA 1
ATOM 808 C C . GLU A 1 101 ? -16.229 -0.870 24.755 1.00 89.44 101 GLU A C 1
ATOM 810 O O . GLU A 1 101 ? -15.294 -1.672 24.649 1.00 89.44 101 GLU A O 1
ATOM 815 N N . ARG A 1 102 ? -16.953 -0.495 23.695 1.00 84.75 102 ARG A N 1
ATOM 816 C CA . ARG A 1 102 ? -16.708 -1.013 22.339 1.00 84.75 102 ARG A CA 1
ATOM 817 C C . ARG A 1 102 ? -15.529 -0.332 21.649 1.00 84.75 102 ARG A C 1
ATOM 819 O O . ARG A 1 102 ? -14.944 -0.931 20.754 1.00 84.75 102 ARG A O 1
ATOM 826 N N . TYR A 1 103 ? -15.209 0.906 21.999 1.00 89.00 103 TYR A N 1
ATOM 827 C CA . TYR A 1 103 ? -14.069 1.663 21.486 1.00 89.00 103 TYR A CA 1
ATOM 828 C C . TYR A 1 103 ? -13.426 2.399 22.656 1.00 89.00 103 TYR A C 1
ATOM 830 O O . TYR A 1 103 ? -14.140 2.812 23.562 1.00 89.00 103 TYR A O 1
ATOM 838 N N . GLU A 1 104 ? -12.102 2.535 22.625 1.00 86.25 104 GLU A N 1
ATOM 839 C CA . GLU A 1 104 ? -11.400 3.396 23.575 1.00 86.25 104 GLU A CA 1
ATOM 840 C C . GLU A 1 104 ? -11.784 4.853 23.312 1.00 86.25 104 GLU A C 1
ATOM 842 O O . GLU A 1 104 ? -12.059 5.226 22.163 1.00 86.25 104 GLU A O 1
ATOM 847 N N . GLU A 1 105 ? -11.789 5.665 24.363 1.00 88.19 105 GLU A N 1
ATOM 848 C CA . GLU A 1 105 ? -11.946 7.105 24.222 1.00 88.19 105 GLU A CA 1
ATOM 849 C C . GLU A 1 105 ? -10.790 7.680 23.394 1.00 88.19 105 GLU A C 1
ATOM 851 O O . GLU A 1 105 ? -9.658 7.187 23.420 1.00 88.19 105 GLU A O 1
ATOM 856 N N . CYS A 1 106 ? -11.091 8.707 22.598 1.00 85.62 106 CYS A N 1
ATOM 857 C CA . CYS A 1 106 ? -10.060 9.393 21.833 1.00 85.62 106 CYS A CA 1
ATOM 858 C C . CYS A 1 106 ? -9.090 10.050 22.827 1.00 85.62 106 CYS A C 1
ATOM 860 O O . CYS A 1 106 ? -9.561 10.803 23.685 1.00 85.62 106 CYS A O 1
ATOM 862 N N . PRO A 1 107 ? -7.771 9.797 22.742 1.00 86.81 107 PRO A N 1
ATOM 863 C CA . PRO A 1 107 ? -6.827 10.500 23.594 1.00 86.81 107 PRO A CA 1
ATOM 864 C C . PRO A 1 107 ? -6.942 12.013 23.343 1.00 86.81 107 PRO A C 1
ATOM 866 O O . PRO A 1 107 ? -7.195 12.424 22.203 1.00 86.81 107 PRO A O 1
ATOM 869 N N . PRO A 1 108 ? -6.768 12.855 24.377 1.00 89.19 108 PRO A N 1
ATOM 870 C CA . PRO A 1 108 ? -6.692 14.292 24.173 1.00 89.19 108 PRO A CA 1
ATOM 871 C C . PRO A 1 108 ? -5.563 14.584 23.181 1.00 89.19 108 PRO A C 1
ATOM 873 O O . PRO A 1 108 ? -4.490 13.983 23.243 1.00 89.19 108 PRO A O 1
ATOM 876 N N . HIS A 1 109 ? -5.845 15.459 22.222 1.00 81.31 109 HIS A N 1
ATOM 877 C CA . HIS A 1 109 ? -4.879 15.905 21.225 1.00 81.31 109 HIS A CA 1
ATOM 878 C C . HIS A 1 109 ? -3.708 16.571 21.960 1.00 81.31 109 HIS A C 1
ATOM 880 O O . HIS A 1 109 ? -3.924 17.531 22.699 1.00 81.31 109 HIS A O 1
ATOM 886 N N . LEU A 1 110 ? -2.512 15.993 21.807 1.00 61.09 110 LEU A N 1
ATOM 887 C CA . LEU A 1 110 ? -1.239 16.546 22.280 1.00 61.09 110 LEU A CA 1
ATOM 888 C C . LEU A 1 110 ? -0.848 17.776 21.459 1.00 61.09 110 LEU A C 1
ATOM 890 O O . LEU A 1 110 ? -1.038 17.727 20.221 1.00 61.09 110 LEU A O 1
#

pLDDT: mean 80.42, std 17.38, range [39.91, 98.12]

Radius of gyration: 22.27 Å; chains: 1; bounding box: 42×40×59 Å

Sequence (110 aa):
MLHTLFTVTIVPLLQGPAIRTPFTDLLGNLASAQEGNTFCANMEMMMLNCMEQYGYNRGVKMCGGYIADLRECRLNTYERTRVQIMKEERKRQFRDGKRKERYEECPPHL

Foldseek 3Di:
DVVVVVPPPPPPPPPADPDDDPVCVVCVCVVACPPHDPQLNVLSVVLVVQCVVLPDVVSVVVSVVSVVVSVCSVPVVVVVVVVVVVLVVLVVCVVVVVDPDSDDDDPPDD

InterPro domains:
  IPR009069 Cysteine alpha-hairpin motif superfamily [SSF47072] (40-87)

Organism: NCBI:txid439358

Secondary structure (DSSP, 8-state):
--TTTTTTSS-SSSSS-SS--HHHHHHGGGSSTTSS-HHHHHHHHHHHHHHHHHHHHHHHHHTHHHHHHHHHHHH-HHHHHHHHHHHHHHHHHHHTTS-S-SSPPPPPP-